Protein AF-A0A8X6RCQ2-F1 (afdb_monomer_lite)

Sequence (116 aa):
MKCAILERVHRTLRERLYRAFTYRDSYKYYDILPELVHSYNHSIHRAHGFEPTKLTTDDEPELYKCLYHSNVDPQFSFTAGDIVRLSKARKTFRKGYLPGWTEETFRIYKRYPMIL

pLDDT: mean 86.5, std 9.51, range [51.25, 96.06]

Radius of gyration: 21.75 Å; chains: 1; bounding box: 41×52×51 Å

Structure (mmCIF, N/CA/C/O backbone):
data_AF-A0A8X6RCQ2-F1
#
_entry.id   AF-A0A8X6RCQ2-F1
#
loop_
_atom_site.group_PDB
_atom_site.id
_atom_site.type_symbol
_atom_site.label_atom_id
_atom_site.label_alt_id
_atom_site.label_comp_id
_atom_site.label_asym_id
_atom_site.label_entity_id
_atom_site.label_seq_id
_atom_site.pdbx_PDB_ins_code
_atom_site.Cartn_x
_atom_site.Cartn_y
_atom_site.Cartn_z
_atom_site.occupancy
_atom_site.B_iso_or_equiv
_atom_site.auth_seq_id
_atom_site.auth_comp_id
_atom_site.auth_asym_id
_atom_site.auth_atom_id
_atom_site.pdbx_PDB_model_num
ATOM 1 N N . MET A 1 1 ? -1.848 3.257 8.434 1.00 55.06 1 MET A N 1
ATOM 2 C CA . MET A 1 1 ? -2.167 4.047 7.223 1.00 55.06 1 MET A CA 1
ATOM 3 C C . MET A 1 1 ? -0.948 4.509 6.441 1.00 55.06 1 MET A C 1
ATOM 5 O O . MET A 1 1 ? -0.921 4.228 5.253 1.00 55.06 1 MET A O 1
ATOM 9 N N . LYS A 1 2 ? 0.085 5.112 7.059 1.00 55.38 2 LYS A N 1
ATOM 10 C CA . LYS A 1 2 ? 1.308 5.531 6.331 1.00 55.38 2 LYS A CA 1
ATOM 11 C C . LYS A 1 2 ? 1.929 4.417 5.464 1.00 55.38 2 LYS A C 1
ATOM 13 O O . LYS A 1 2 ? 2.326 4.677 4.336 1.00 55.38 2 LYS A O 1
ATOM 18 N N . CYS A 1 3 ? 1.928 3.170 5.944 1.00 75.00 3 CYS A N 1
ATOM 19 C CA . CYS A 1 3 ? 2.457 2.041 5.172 1.00 75.00 3 CYS A CA 1
ATOM 20 C C . CYS A 1 3 ? 1.587 1.622 3.979 1.00 75.00 3 CYS A C 1
ATOM 22 O O . CYS A 1 3 ? 2.146 1.208 2.978 1.00 75.00 3 CYS A O 1
ATOM 24 N N . ALA A 1 4 ? 0.256 1.758 4.025 1.00 81.00 4 ALA A N 1
ATOM 25 C CA . ALA A 1 4 ? -0.620 1.242 2.964 1.00 81.00 4 ALA A CA 1
ATOM 26 C C . ALA A 1 4 ? -0.426 1.987 1.630 1.00 81.00 4 ALA A C 1
ATOM 28 O O . ALA A 1 4 ? -0.389 1.375 0.561 1.00 81.00 4 ALA A O 1
ATOM 29 N N . ILE A 1 5 ? -0.239 3.310 1.695 1.00 80.75 5 ILE A N 1
ATOM 30 C CA . ILE A 1 5 ? 0.076 4.130 0.518 1.00 80.75 5 ILE A CA 1
ATOM 31 C C . ILE A 1 5 ? 1.441 3.722 -0.043 1.00 80.75 5 ILE A C 1
ATOM 33 O O . ILE A 1 5 ? 1.547 3.427 -1.232 1.00 80.75 5 ILE A O 1
ATOM 37 N N . LEU A 1 6 ? 2.461 3.615 0.816 1.00 85.00 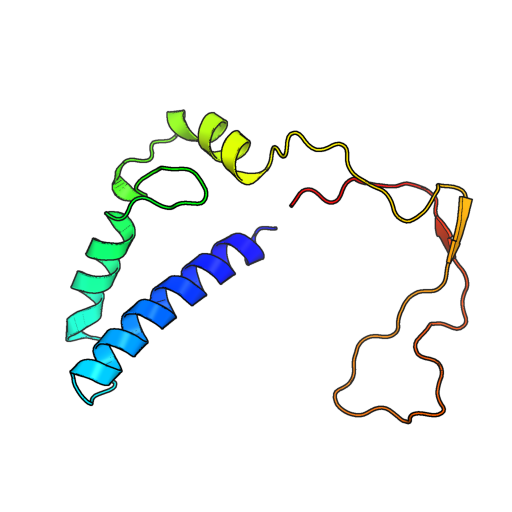6 LEU A N 1
ATOM 38 C CA . LEU A 1 6 ? 3.802 3.173 0.415 1.00 85.00 6 LEU A CA 1
ATOM 39 C C . LEU A 1 6 ? 3.797 1.763 -0.192 1.00 85.00 6 LEU A C 1
ATOM 41 O O . LEU A 1 6 ? 4.440 1.528 -1.211 1.00 85.00 6 LEU A O 1
ATOM 45 N N . GLU A 1 7 ? 3.035 0.831 0.378 1.00 88.44 7 GLU A N 1
ATOM 46 C CA . GLU A 1 7 ? 2.873 -0.529 -0.141 1.00 88.44 7 GLU A CA 1
ATOM 47 C C . GLU A 1 7 ? 2.251 -0.530 -1.542 1.00 88.44 7 GLU A C 1
ATOM 49 O O . GLU A 1 7 ? 2.704 -1.274 -2.417 1.00 88.44 7 GLU A O 1
ATOM 54 N N . ARG A 1 8 ? 1.266 0.342 -1.803 1.00 86.38 8 ARG A N 1
ATOM 55 C CA . ARG A 1 8 ? 0.683 0.511 -3.142 1.00 86.38 8 ARG A CA 1
ATOM 56 C C . ARG A 1 8 ? 1.700 1.073 -4.139 1.00 86.38 8 ARG A C 1
ATOM 58 O O . ARG A 1 8 ? 1.755 0.582 -5.271 1.00 86.38 8 ARG A O 1
ATOM 65 N N . VAL A 1 9 ? 2.523 2.044 -3.733 1.00 88.19 9 VAL A N 1
ATOM 66 C CA . VAL A 1 9 ? 3.616 2.566 -4.574 1.00 88.19 9 VAL A CA 1
ATOM 67 C C . VAL A 1 9 ? 4.611 1.452 -4.896 1.00 88.19 9 VAL A C 1
ATOM 69 O O . VAL A 1 9 ? 4.870 1.175 -6.067 1.00 88.19 9 VAL A O 1
ATOM 72 N N . HIS A 1 10 ? 5.102 0.742 -3.877 1.00 91.06 10 HIS A N 1
ATOM 73 C CA . HIS A 1 10 ? 6.037 -0.370 -4.049 1.00 91.06 10 HIS A CA 1
ATOM 74 C C . HIS A 1 10 ? 5.490 -1.459 -4.970 1.00 91.06 10 HIS A C 1
ATOM 76 O O . HIS A 1 10 ? 6.211 -1.939 -5.847 1.00 91.06 10 HIS A O 1
ATOM 82 N N . ARG A 1 11 ? 4.218 -1.837 -4.811 1.00 92.75 11 ARG A N 1
ATOM 83 C CA . ARG A 1 11 ? 3.563 -2.805 -5.694 1.00 92.75 11 ARG A CA 1
ATOM 84 C C . ARG A 1 11 ? 3.539 -2.316 -7.142 1.00 92.75 11 ARG A C 1
ATOM 86 O O . ARG A 1 11 ? 3.926 -3.068 -8.029 1.00 92.75 11 ARG A O 1
ATOM 93 N N . THR A 1 12 ? 3.145 -1.065 -7.378 1.00 92.44 12 THR A N 1
ATOM 94 C CA . THR A 1 12 ? 3.048 -0.488 -8.731 1.00 92.44 12 THR A CA 1
ATOM 95 C C . THR A 1 12 ? 4.410 -0.431 -9.424 1.00 92.44 12 THR A C 1
ATOM 97 O O . THR A 1 12 ? 4.536 -0.825 -10.584 1.00 92.44 12 THR A O 1
ATOM 100 N N . LEU A 1 13 ? 5.448 0.014 -8.709 1.00 93.12 13 LEU A N 1
ATOM 101 C CA . LEU A 1 13 ? 6.814 0.059 -9.236 1.00 93.12 13 LEU A CA 1
ATOM 102 C C . LEU A 1 13 ? 7.331 -1.344 -9.566 1.00 93.12 13 LEU A C 1
ATOM 104 O O . LEU A 1 13 ? 7.879 -1.556 -10.647 1.00 93.12 13 LEU A O 1
ATOM 108 N N . ARG A 1 14 ? 7.100 -2.322 -8.678 1.00 93.88 14 ARG A N 1
ATOM 109 C CA . ARG A 1 14 ? 7.451 -3.725 -8.937 1.00 93.88 14 ARG A CA 1
ATOM 110 C C . ARG A 1 14 ? 6.720 -4.271 -10.159 1.00 93.88 14 ARG A C 1
ATOM 112 O O . ARG A 1 14 ? 7.365 -4.852 -11.019 1.00 93.88 14 ARG A O 1
ATOM 119 N N . GLU A 1 15 ? 5.414 -4.058 -10.286 1.00 95.19 15 GLU A N 1
ATOM 120 C CA . GLU A 1 15 ? 4.651 -4.529 -11.451 1.00 95.19 15 GLU A CA 1
ATOM 121 C C . GLU A 1 15 ? 5.212 -3.970 -12.770 1.00 95.19 15 GLU A C 1
ATOM 123 O O . GLU A 1 15 ? 5.383 -4.721 -13.731 1.00 95.19 15 GLU A O 1
ATOM 128 N N . ARG A 1 16 ? 5.562 -2.677 -12.820 1.00 94.06 16 ARG A N 1
ATOM 129 C CA . ARG A 1 16 ? 6.178 -2.064 -14.010 1.00 94.06 16 ARG A CA 1
ATOM 130 C C . ARG A 1 16 ? 7.574 -2.626 -14.301 1.00 94.06 16 ARG A C 1
ATOM 132 O O . ARG A 1 16 ? 7.861 -2.952 -15.450 1.00 94.06 16 ARG A O 1
ATOM 139 N N . LEU A 1 17 ? 8.407 -2.797 -13.272 1.00 94.56 17 LEU A N 1
ATOM 140 C CA . LEU A 1 17 ? 9.745 -3.382 -13.405 1.00 94.56 17 LEU A CA 1
ATOM 141 C C . LEU A 1 17 ? 9.684 -4.816 -13.943 1.00 94.56 17 LEU A C 1
ATOM 143 O O . LEU A 1 17 ? 10.367 -5.139 -14.906 1.00 94.56 17 LEU A O 1
ATOM 147 N N . TYR A 1 18 ? 8.825 -5.665 -13.377 1.00 95.50 18 TYR A N 1
ATOM 148 C CA . TYR A 1 18 ? 8.727 -7.069 -13.788 1.00 95.50 18 TYR A CA 1
ATOM 149 C C . TYR A 1 18 ? 8.182 -7.241 -15.209 1.00 95.50 18 TYR A C 1
ATOM 151 O O . TYR A 1 18 ? 8.612 -8.152 -15.918 1.00 95.50 18 TYR A O 1
ATOM 159 N N . ARG A 1 19 ? 7.302 -6.345 -15.675 1.00 94.69 19 ARG A N 1
ATOM 160 C CA . ARG A 1 19 ? 6.900 -6.307 -17.093 1.00 94.69 19 ARG A CA 1
ATOM 161 C C . ARG A 1 19 ? 8.095 -6.020 -18.001 1.00 94.69 19 ARG A C 1
ATOM 163 O O . ARG A 1 19 ? 8.290 -6.719 -18.990 1.00 94.69 19 ARG A O 1
ATOM 170 N N . ALA A 1 20 ? 8.914 -5.037 -17.636 1.00 93.81 20 ALA A N 1
ATOM 171 C CA . ALA A 1 20 ? 10.121 -4.697 -18.378 1.00 93.81 20 ALA A CA 1
ATOM 172 C C . ALA A 1 20 ? 11.167 -5.824 -18.353 1.00 93.81 20 ALA A C 1
ATOM 174 O O . ALA A 1 20 ? 11.797 -6.080 -19.377 1.00 93.81 20 ALA A O 1
ATOM 175 N N . PHE A 1 21 ? 11.323 -6.523 -17.225 1.00 95.31 21 PHE A N 1
ATOM 176 C CA . PHE A 1 21 ? 12.214 -7.683 -17.122 1.00 95.31 21 PHE A CA 1
ATOM 177 C C . PHE A 1 21 ? 11.763 -8.832 -18.014 1.00 95.31 21 PHE A C 1
ATOM 179 O O . PHE A 1 21 ? 12.581 -9.398 -18.728 1.00 95.31 21 PHE A O 1
ATOM 186 N N . THR A 1 22 ? 10.460 -9.126 -18.022 1.00 96.00 22 THR A N 1
ATOM 187 C CA . THR A 1 22 ? 9.884 -10.190 -18.860 1.00 96.00 22 THR A CA 1
ATOM 188 C C . THR A 1 22 ? 10.083 -9.892 -20.346 1.00 96.00 22 THR A C 1
ATOM 190 O O . THR A 1 22 ? 10.391 -10.790 -21.117 1.00 96.00 22 THR A O 1
ATOM 193 N N . TYR A 1 23 ? 9.947 -8.626 -20.754 1.00 94.50 23 TYR A N 1
ATOM 194 C CA . TYR A 1 23 ? 10.154 -8.213 -22.144 1.00 94.50 23 TYR A CA 1
ATOM 195 C C . TYR A 1 23 ? 11.626 -8.279 -22.583 1.00 94.50 23 TYR A C 1
ATOM 197 O O . TYR A 1 23 ? 11.915 -8.622 -23.725 1.00 94.50 23 TYR A O 1
ATOM 205 N N . ARG A 1 24 ? 12.559 -7.929 -21.689 1.00 91.69 24 ARG A N 1
ATOM 206 C CA . ARG A 1 24 ? 14.000 -7.852 -21.986 1.00 91.69 24 ARG A CA 1
ATOM 207 C C . ARG A 1 24 ? 14.768 -9.147 -21.699 1.00 91.69 24 ARG A C 1
ATOM 209 O O . ARG A 1 24 ? 15.968 -9.176 -21.953 1.00 91.69 24 ARG A O 1
ATOM 216 N N . ASP A 1 25 ? 14.111 -10.145 -21.109 1.00 93.75 25 ASP A N 1
ATOM 217 C CA . ASP A 1 25 ? 14.722 -11.365 -20.562 1.00 93.75 25 ASP A CA 1
ATOM 218 C C . ASP A 1 25 ? 15.965 -11.074 -19.691 1.00 93.75 25 ASP A C 1
ATOM 220 O O . ASP A 1 25 ? 17.024 -11.689 -19.792 1.00 93.75 25 ASP A O 1
ATOM 224 N N . SER A 1 26 ? 15.873 -10.024 -18.868 1.00 93.31 26 SER A N 1
ATOM 225 C CA . SER A 1 26 ? 16.987 -9.534 -18.055 1.00 93.31 26 SER A CA 1
ATOM 226 C C . SER A 1 26 ? 16.493 -8.739 -16.855 1.00 93.31 26 SER A C 1
ATOM 228 O O . SER A 1 26 ? 15.585 -7.919 -16.964 1.00 93.31 26 SER A O 1
ATOM 230 N N . TYR A 1 27 ? 17.149 -8.931 -15.709 1.00 93.50 27 TYR A N 1
ATOM 231 C CA . TYR A 1 27 ? 16.860 -8.220 -14.458 1.00 93.50 27 TYR A CA 1
ATOM 232 C C . TYR A 1 27 ? 17.665 -6.921 -14.286 1.00 93.50 27 TYR A C 1
ATOM 234 O O . TYR A 1 27 ? 17.642 -6.308 -13.216 1.00 93.50 27 TYR A O 1
ATOM 242 N N . LYS A 1 28 ? 18.403 -6.485 -15.316 1.00 93.31 28 LYS A N 1
ATOM 243 C CA . LYS A 1 28 ? 19.130 -5.210 -15.277 1.00 93.31 28 LYS A CA 1
ATOM 244 C C . LYS A 1 28 ? 18.132 -4.055 -15.238 1.00 93.31 28 LYS A C 1
ATOM 246 O O . LYS A 1 28 ? 17.415 -3.809 -16.203 1.00 93.31 28 LYS A O 1
ATOM 251 N N . TYR A 1 29 ? 18.087 -3.358 -14.105 1.00 91.88 29 TYR A N 1
ATOM 252 C CA . TYR A 1 29 ? 17.118 -2.288 -13.876 1.00 91.88 29 TYR A CA 1
ATOM 253 C C . TYR A 1 29 ? 17.700 -0.874 -14.004 1.00 91.88 29 TYR A C 1
ATOM 255 O O . TYR A 1 29 ? 16.932 0.074 -14.127 1.00 91.88 29 TYR A O 1
ATOM 263 N N . TYR A 1 30 ? 19.026 -0.710 -13.965 1.00 93.31 30 TYR A N 1
ATOM 264 C CA . TYR A 1 30 ? 19.670 0.611 -13.948 1.00 93.31 30 TYR A CA 1
ATOM 265 C C . TYR A 1 30 ? 19.282 1.465 -15.164 1.00 93.31 30 TYR A 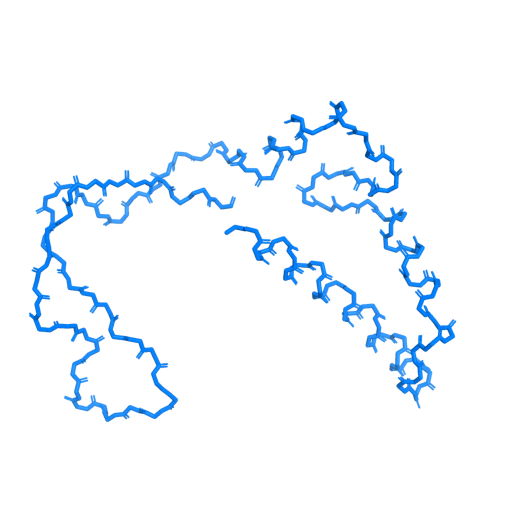C 1
ATOM 267 O O . TYR A 1 30 ? 18.871 2.609 -15.002 1.00 93.31 30 TYR A O 1
ATOM 275 N N . ASP A 1 31 ? 19.301 0.866 -16.354 1.00 92.44 31 ASP A N 1
ATOM 276 C CA . ASP A 1 31 ? 19.040 1.568 -17.618 1.00 92.44 31 ASP A CA 1
ATOM 277 C C . ASP A 1 31 ? 17.570 1.994 -17.772 1.00 92.44 31 ASP A C 1
ATOM 279 O O . ASP A 1 31 ? 17.244 2.908 -18.521 1.00 92.44 31 ASP A O 1
ATOM 283 N N . ILE A 1 32 ? 16.666 1.320 -17.059 1.00 92.19 32 ILE A N 1
ATOM 284 C CA . ILE A 1 32 ? 15.210 1.421 -17.243 1.00 92.19 32 ILE A CA 1
ATOM 285 C C . ILE A 1 32 ? 14.561 2.213 -16.105 1.00 92.19 32 ILE A C 1
ATOM 287 O O . ILE A 1 32 ? 13.403 2.619 -16.192 1.00 92.19 32 ILE A O 1
ATOM 291 N N . LEU A 1 33 ? 15.304 2.409 -15.012 1.00 92.88 33 LEU A N 1
ATOM 292 C CA . LEU A 1 33 ? 14.842 3.083 -13.811 1.00 92.88 33 LEU A CA 1
ATOM 293 C C . LEU A 1 33 ? 14.451 4.548 -14.074 1.00 92.88 33 LEU A C 1
ATOM 295 O O . LEU A 1 33 ? 13.371 4.926 -13.614 1.00 92.88 33 LEU A O 1
ATOM 299 N N . PRO A 1 34 ? 15.228 5.363 -14.824 1.00 94.25 34 PRO A N 1
ATOM 300 C CA . PRO A 1 34 ? 14.855 6.754 -15.090 1.00 94.25 34 PRO A CA 1
ATOM 301 C C . PRO A 1 34 ? 13.524 6.870 -15.840 1.00 94.25 34 PRO A C 1
ATOM 303 O O . PRO A 1 34 ? 12.644 7.629 -15.434 1.00 94.25 34 PRO A O 1
ATOM 306 N N . GLU A 1 35 ? 13.346 6.064 -16.888 1.00 93.06 35 GLU A N 1
ATOM 307 C CA . GLU A 1 35 ? 12.121 6.029 -17.692 1.00 93.06 35 GLU A CA 1
ATOM 308 C C . GLU A 1 35 ? 10.915 5.577 -16.856 1.00 93.06 35 GLU A C 1
ATOM 310 O O . GLU A 1 35 ? 9.836 6.168 -16.924 1.00 93.06 35 GLU A O 1
ATOM 315 N N . LEU A 1 36 ? 11.101 4.562 -16.008 1.00 93.31 36 LEU A N 1
ATOM 316 C CA . LEU A 1 36 ? 10.040 4.034 -15.157 1.00 93.31 36 LEU A CA 1
ATOM 317 C C . LEU A 1 36 ? 9.579 5.045 -14.103 1.00 93.31 36 LEU A C 1
ATOM 319 O O . LEU A 1 36 ? 8.372 5.185 -13.887 1.00 93.31 36 LEU A O 1
ATOM 323 N N . VAL A 1 37 ? 10.518 5.746 -13.459 1.00 92.69 37 VAL A N 1
ATOM 324 C CA . VAL A 1 37 ? 10.214 6.798 -12.477 1.00 92.69 37 VAL A CA 1
ATOM 325 C C . VAL A 1 37 ? 9.514 7.971 -13.154 1.00 92.69 37 VAL A C 1
ATOM 327 O O . VAL A 1 37 ? 8.485 8.426 -12.656 1.00 92.69 37 VAL A O 1
ATOM 330 N N . HIS A 1 38 ? 10.009 8.410 -14.315 1.00 94.44 38 HIS A N 1
ATOM 331 C CA . HIS A 1 38 ? 9.370 9.459 -15.107 1.00 94.44 38 HIS A CA 1
ATOM 332 C C . HIS A 1 38 ? 7.928 9.071 -15.466 1.00 94.44 38 HIS A C 1
ATOM 334 O O . HIS A 1 38 ? 6.983 9.774 -15.119 1.00 94.44 38 HIS A O 1
ATOM 340 N N . SER A 1 39 ? 7.732 7.887 -16.049 1.00 93.50 39 SER A N 1
ATOM 341 C CA . SER A 1 39 ? 6.403 7.371 -16.384 1.00 93.50 39 SER A CA 1
ATOM 342 C C . SER A 1 39 ? 5.477 7.283 -15.168 1.00 93.50 39 SER A C 1
ATOM 344 O O . SER A 1 39 ? 4.276 7.517 -15.293 1.00 93.50 39 SER A O 1
ATOM 346 N N . TYR A 1 40 ? 5.987 6.909 -13.991 1.00 92.81 40 TYR A N 1
ATOM 347 C CA . TYR A 1 40 ? 5.185 6.834 -12.769 1.00 92.81 40 TYR A CA 1
ATOM 348 C C . TYR A 1 40 ? 4.736 8.220 -12.308 1.00 92.81 40 TYR A C 1
ATOM 350 O O . TYR A 1 40 ? 3.540 8.435 -12.134 1.00 92.81 40 TYR A O 1
ATOM 358 N N . ASN A 1 41 ? 5.669 9.167 -12.196 1.00 92.44 41 ASN A N 1
ATOM 359 C CA . ASN A 1 41 ? 5.370 10.526 -11.746 1.00 92.44 41 ASN A CA 1
ATOM 360 C C . ASN A 1 41 ? 4.432 11.276 -12.704 1.00 92.44 41 ASN A C 1
ATOM 362 O O . ASN A 1 41 ? 3.679 12.133 -12.253 1.00 92.44 41 ASN A O 1
ATOM 366 N N . HIS A 1 42 ? 4.433 10.914 -13.992 1.00 94.19 42 HIS A N 1
ATOM 367 C CA . HIS A 1 42 ? 3.542 11.476 -15.011 1.00 94.19 42 HIS A CA 1
ATOM 368 C C . HIS A 1 42 ? 2.246 10.681 -15.256 1.00 94.19 42 HIS A C 1
ATOM 370 O O . HIS A 1 42 ? 1.451 11.021 -16.131 1.00 94.19 42 HIS A O 1
ATOM 376 N N . SER A 1 43 ? 1.997 9.610 -14.497 1.00 92.81 43 SER A N 1
ATOM 377 C CA . SER A 1 43 ? 0.750 8.846 -14.593 1.00 92.81 43 SER A CA 1
ATOM 378 C C . SER A 1 43 ? -0.328 9.416 -13.675 1.00 92.81 43 SER A C 1
ATOM 380 O O . SER A 1 43 ? -0.081 9.682 -12.503 1.00 92.81 43 SER A O 1
ATOM 382 N N . ILE A 1 44 ? -1.567 9.479 -14.162 1.00 91.38 44 ILE A N 1
ATOM 383 C CA . ILE A 1 44 ? -2.729 9.789 -13.322 1.00 91.38 44 ILE A CA 1
ATOM 384 C C . ILE A 1 44 ? -3.038 8.588 -12.422 1.00 91.38 44 ILE A C 1
ATOM 386 O O . ILE A 1 44 ? -3.273 7.468 -12.889 1.00 91.38 44 ILE A O 1
ATOM 390 N N . HIS A 1 45 ? -3.061 8.808 -11.111 1.00 89.81 45 HIS A N 1
ATOM 391 C CA . HIS A 1 45 ? -3.333 7.760 -10.134 1.00 89.81 45 HIS A CA 1
ATOM 392 C C . HIS A 1 45 ? -4.829 7.625 -9.855 1.00 89.81 45 HIS A C 1
ATOM 394 O O . HIS A 1 45 ? -5.465 8.551 -9.367 1.00 89.81 45 HIS A O 1
ATOM 400 N N . ARG A 1 46 ? -5.388 6.422 -10.040 1.00 85.25 46 ARG A N 1
ATOM 401 C CA . ARG A 1 46 ? -6.826 6.143 -9.828 1.00 85.25 46 ARG A CA 1
ATOM 402 C C . ARG A 1 46 ? -7.342 6.505 -8.428 1.00 85.25 46 ARG A C 1
ATOM 404 O O . ARG A 1 46 ? -8.515 6.807 -8.283 1.00 85.25 46 ARG A O 1
ATOM 411 N N . ALA A 1 47 ? -6.492 6.416 -7.405 1.00 79.75 47 ALA A N 1
ATOM 412 C CA . ALA A 1 47 ? -6.899 6.610 -6.012 1.00 79.75 47 ALA A CA 1
ATOM 413 C C . ALA A 1 47 ? -7.420 8.024 -5.729 1.00 79.75 47 ALA A C 1
ATOM 415 O O . ALA A 1 47 ? -8.314 8.187 -4.913 1.00 79.75 47 ALA A O 1
ATOM 416 N N . HIS A 1 48 ? -6.833 9.018 -6.390 1.00 83.38 48 HIS A N 1
ATOM 417 C CA . HIS A 1 48 ? -7.119 10.426 -6.139 1.00 83.38 48 HIS A CA 1
ATOM 418 C C . HIS A 1 48 ? -7.316 11.245 -7.419 1.00 83.38 48 HIS A C 1
ATOM 420 O O . HIS A 1 48 ? -7.762 12.375 -7.337 1.00 83.38 48 HIS A O 1
ATOM 426 N N . GLY A 1 49 ? -7.010 10.695 -8.597 1.00 85.50 49 GLY A N 1
ATOM 427 C CA . GLY A 1 49 ? -7.216 11.360 -9.886 1.00 85.50 49 GLY A CA 1
ATOM 428 C C . GLY A 1 49 ? -6.112 12.335 -10.294 1.00 85.50 49 GLY A C 1
ATOM 429 O O . GLY A 1 49 ? -6.249 12.987 -11.321 1.00 85.50 49 GLY A O 1
ATOM 430 N N . PHE A 1 50 ? -5.004 12.398 -9.551 1.00 87.31 50 PHE A N 1
ATOM 431 C CA . PHE A 1 50 ? -3.908 13.334 -9.826 1.00 87.31 50 PHE A CA 1
ATOM 432 C C . PHE A 1 50 ? -2.660 12.637 -10.357 1.00 87.31 50 PHE A C 1
ATOM 434 O O . PHE A 1 50 ? -2.394 11.467 -10.067 1.00 87.31 50 PHE A O 1
ATOM 441 N N . GLU A 1 51 ? -1.890 13.403 -11.116 1.00 91.50 51 GLU A N 1
ATOM 442 C CA . GLU A 1 51 ? -0.527 13.095 -11.525 1.00 91.50 51 GLU A CA 1
ATOM 443 C C . GLU A 1 51 ? 0.448 13.608 -10.451 1.00 91.50 51 GLU A C 1
ATOM 445 O O . GLU A 1 51 ? 0.391 14.797 -10.132 1.00 91.50 51 GLU A O 1
ATOM 450 N N . PRO A 1 52 ? 1.346 12.767 -9.900 1.00 89.12 52 PRO A N 1
ATOM 451 C CA . PRO A 1 52 ? 2.269 13.181 -8.842 1.00 89.12 52 PRO A CA 1
ATOM 452 C C . PRO A 1 52 ? 3.083 14.443 -9.145 1.00 89.12 52 PRO A C 1
ATOM 454 O O . PRO A 1 52 ? 3.267 15.264 -8.254 1.00 89.12 52 PRO A O 1
ATOM 457 N N . THR A 1 53 ? 3.539 14.628 -10.389 1.00 91.62 53 THR A N 1
ATOM 458 C CA . THR A 1 53 ? 4.336 15.806 -10.783 1.00 91.62 53 THR A CA 1
ATOM 459 C C . THR A 1 53 ? 3.551 17.119 -10.730 1.00 91.62 53 THR A C 1
ATOM 461 O O . THR A 1 53 ? 4.152 18.183 -10.624 1.00 91.62 53 THR A O 1
ATOM 464 N N . LYS A 1 54 ? 2.219 17.065 -10.825 1.00 89.75 54 LYS A N 1
ATOM 465 C CA . LYS A 1 54 ? 1.350 18.251 -10.867 1.00 89.75 54 LYS A CA 1
ATOM 466 C C . LYS A 1 54 ? 0.783 18.638 -9.505 1.00 89.75 54 LYS A C 1
ATOM 468 O O . LYS A 1 54 ? 0.042 19.607 -9.435 1.00 89.75 54 LYS A O 1
ATOM 473 N N . LEU A 1 55 ? 1.090 17.873 -8.458 1.00 88.06 55 LEU A N 1
ATOM 474 C CA . LEU A 1 55 ? 0.585 18.138 -7.119 1.00 88.06 55 LEU A CA 1
ATOM 475 C C . LEU A 1 55 ? 1.349 19.286 -6.464 1.00 88.06 55 LEU A C 1
ATOM 477 O O . LEU A 1 55 ? 2.578 19.277 -6.384 1.00 88.06 55 LEU A O 1
ATOM 481 N N . THR A 1 56 ? 0.585 20.225 -5.931 1.00 90.62 56 THR A N 1
ATOM 482 C CA . THR A 1 56 ? 1.047 21.356 -5.130 1.00 90.62 56 THR A CA 1
ATOM 483 C C . THR A 1 56 ? 0.513 21.237 -3.705 1.00 90.62 56 THR A C 1
ATOM 485 O O . THR A 1 56 ? -0.404 20.464 -3.430 1.00 90.62 56 THR A O 1
ATOM 488 N N . THR A 1 57 ? 1.078 22.003 -2.767 1.00 88.69 57 THR A N 1
ATOM 489 C CA . THR A 1 57 ? 0.598 22.026 -1.371 1.00 88.69 57 THR A CA 1
ATOM 490 C C . THR A 1 57 ? -0.877 22.436 -1.280 1.00 88.69 57 THR A C 1
ATOM 492 O O . THR A 1 57 ? -1.598 21.955 -0.411 1.00 88.69 57 THR A O 1
ATOM 495 N N . ASP A 1 58 ? -1.350 23.257 -2.218 1.00 90.12 58 ASP A N 1
ATOM 496 C CA . ASP A 1 58 ? -2.740 23.719 -2.278 1.00 90.12 58 ASP A CA 1
ATOM 497 C C . ASP A 1 58 ? -3.745 22.592 -2.591 1.00 90.12 58 ASP A C 1
ATOM 499 O O . ASP A 1 58 ? -4.915 22.692 -2.221 1.00 90.12 58 ASP A O 1
ATOM 503 N N . ASP A 1 59 ? -3.290 21.491 -3.203 1.00 87.06 59 ASP A N 1
ATOM 504 C CA . ASP A 1 59 ? -4.119 20.331 -3.562 1.00 87.06 59 ASP A CA 1
ATOM 505 C C . ASP A 1 59 ? -4.243 19.309 -2.414 1.00 87.06 59 ASP A C 1
ATOM 507 O O . ASP A 1 59 ? -5.054 18.379 -2.471 1.00 87.06 59 ASP A O 1
ATOM 511 N N . GLU A 1 60 ? -3.448 19.464 -1.347 1.00 86.38 60 GLU A N 1
ATOM 512 C CA . GLU A 1 60 ? -3.452 18.588 -0.171 1.00 86.38 60 GLU A CA 1
ATOM 513 C C . GLU A 1 60 ? -4.853 18.340 0.427 1.00 86.38 60 GLU A C 1
ATOM 515 O O . GLU A 1 60 ? -5.17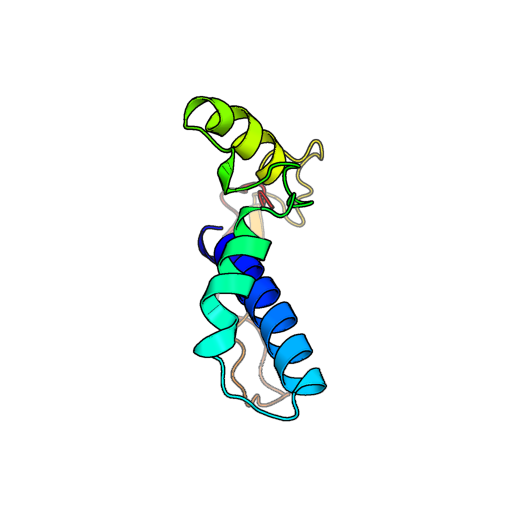7 17.172 0.679 1.00 86.38 60 GLU A O 1
ATOM 520 N N . PRO A 1 61 ? -5.723 19.352 0.643 1.00 87.62 61 PRO A N 1
ATOM 521 C CA . PRO A 1 61 ? -7.051 19.115 1.207 1.00 87.62 61 PRO A CA 1
ATOM 522 C C . PRO A 1 61 ? -7.939 18.246 0.306 1.00 87.62 61 PRO A C 1
ATOM 524 O O . PRO A 1 61 ? -8.673 17.388 0.807 1.00 87.62 61 PRO A O 1
ATOM 527 N N . GLU A 1 62 ? -7.865 18.421 -1.014 1.00 86.44 62 GLU A N 1
ATOM 528 C CA . GLU A 1 62 ? -8.631 17.611 -1.963 1.00 86.44 62 GLU A CA 1
ATOM 529 C C . GLU A 1 62 ? -8.086 16.180 -2.028 1.00 86.44 62 GLU A C 1
ATOM 531 O O . GLU A 1 62 ? -8.849 15.212 -1.945 1.00 86.44 62 GLU A O 1
ATOM 536 N N . LEU A 1 63 ? -6.759 16.034 -2.057 1.00 85.25 63 LEU A N 1
ATOM 537 C CA . LEU A 1 63 ? -6.078 14.744 -1.996 1.00 85.25 63 LEU A CA 1
ATOM 538 C C . LEU A 1 63 ? -6.461 13.967 -0.728 1.00 85.25 63 LEU A C 1
ATOM 540 O O . LEU A 1 63 ? -6.783 12.777 -0.793 1.00 85.25 63 LEU A O 1
ATOM 544 N N . TYR A 1 64 ? -6.464 14.640 0.425 1.00 84.12 64 TYR A N 1
ATOM 545 C CA . TYR A 1 64 ? -6.845 14.049 1.704 1.00 84.12 64 TYR A CA 1
ATOM 546 C C . TYR A 1 64 ? -8.305 13.587 1.701 1.00 84.12 64 TYR A C 1
ATOM 548 O O . TYR A 1 64 ? -8.622 12.495 2.183 1.00 84.12 64 TYR A O 1
ATOM 556 N N . LYS A 1 65 ? -9.203 14.386 1.116 1.00 84.06 65 LYS A N 1
ATOM 557 C CA . LYS A 1 65 ? -10.611 14.018 0.959 1.00 84.06 65 LYS A CA 1
ATOM 558 C C . LYS A 1 65 ? -10.763 12.755 0.113 1.00 84.06 65 LYS A C 1
ATOM 560 O O . LYS A 1 65 ? -11.403 11.811 0.563 1.00 84.06 65 LYS A O 1
ATOM 565 N N . CYS A 1 66 ? -10.120 12.695 -1.049 1.00 82.56 66 CYS A N 1
ATOM 566 C CA . CYS A 1 66 ? -10.184 11.533 -1.936 1.00 82.56 66 CYS A CA 1
ATOM 567 C C . CYS A 1 66 ? -9.628 10.250 -1.302 1.00 82.56 66 CYS A C 1
ATOM 569 O O . CYS A 1 66 ? -10.151 9.166 -1.549 1.00 82.56 66 CYS A O 1
ATOM 571 N N . LEU A 1 67 ? -8.566 10.360 -0.499 1.00 79.38 67 LEU A N 1
ATOM 572 C CA . LEU A 1 67 ? -7.906 9.195 0.088 1.00 79.38 67 LEU A CA 1
ATOM 573 C C . LEU A 1 67 ? -8.605 8.658 1.337 1.00 79.38 67 LEU A C 1
ATOM 575 O O . LEU A 1 67 ? -8.628 7.445 1.514 1.00 79.38 67 LEU A O 1
ATOM 579 N N . TYR A 1 68 ? -9.141 9.534 2.192 1.00 76.31 68 TYR A N 1
ATOM 580 C CA . TYR A 1 68 ? -9.562 9.152 3.546 1.00 76.31 68 TYR A CA 1
ATOM 581 C C . TYR A 1 68 ? -11.042 9.396 3.848 1.00 76.31 68 TYR A C 1
ATOM 583 O O . TYR A 1 68 ? -11.552 8.871 4.839 1.00 76.31 68 TYR A O 1
ATOM 591 N N . HIS A 1 69 ? -11.758 10.172 3.031 1.00 72.44 69 HIS A N 1
ATOM 592 C CA . HIS A 1 69 ? -13.196 10.353 3.221 1.00 72.44 69 HIS A CA 1
ATOM 593 C C . HIS A 1 69 ? -13.958 9.331 2.384 1.00 72.44 69 HIS A C 1
ATOM 595 O O . HIS A 1 69 ? -14.199 9.512 1.193 1.00 72.44 69 HIS A O 1
ATOM 601 N N . SER A 1 70 ? -14.378 8.252 3.040 1.00 64.00 70 SER A N 1
ATOM 602 C CA . SER A 1 70 ? -15.439 7.400 2.512 1.00 64.00 70 SER A CA 1
ATOM 603 C C . SER A 1 70 ? -16.788 7.962 2.967 1.00 64.00 70 SER A C 1
ATOM 605 O O . SER A 1 70 ? -16.987 8.216 4.150 1.00 64.00 70 SER A O 1
ATOM 607 N N . ASN A 1 71 ? -17.728 8.158 2.037 1.00 64.44 71 ASN A N 1
ATOM 608 C CA . ASN A 1 71 ? -19.103 8.591 2.349 1.00 64.44 71 ASN A CA 1
ATOM 609 C C . ASN A 1 71 ? -19.950 7.459 2.965 1.00 64.44 71 ASN A C 1
ATOM 611 O O . ASN A 1 71 ? -21.168 7.445 2.820 1.00 64.44 71 ASN A O 1
ATOM 615 N N . VAL A 1 72 ? -19.305 6.459 3.564 1.00 69.88 72 VAL A N 1
ATOM 616 C CA . VAL A 1 72 ? -19.961 5.266 4.090 1.00 69.88 72 VAL A CA 1
ATOM 617 C C . VAL A 1 72 ? -19.902 5.348 5.602 1.00 69.88 72 VAL A C 1
ATOM 619 O O . VAL A 1 72 ? -18.819 5.487 6.173 1.00 69.88 72 VAL A O 1
ATOM 622 N N . ASP A 1 73 ? -21.061 5.248 6.246 1.00 72.75 73 ASP A N 1
ATOM 623 C CA . ASP A 1 73 ? -21.111 5.158 7.696 1.00 72.75 73 ASP A CA 1
ATOM 624 C C . ASP A 1 73 ? -20.287 3.948 8.168 1.00 72.75 73 ASP A C 1
ATOM 626 O O . ASP A 1 73 ? -20.427 2.840 7.635 1.00 72.75 73 ASP A O 1
ATOM 630 N N . PRO A 1 74 ? -19.394 4.133 9.152 1.00 74.31 74 PRO A N 1
ATOM 631 C CA . PRO A 1 74 ? -18.522 3.070 9.611 1.00 74.31 74 PRO A CA 1
ATOM 632 C C . PRO A 1 74 ? -19.350 1.960 10.259 1.00 74.31 74 PRO A C 1
ATOM 6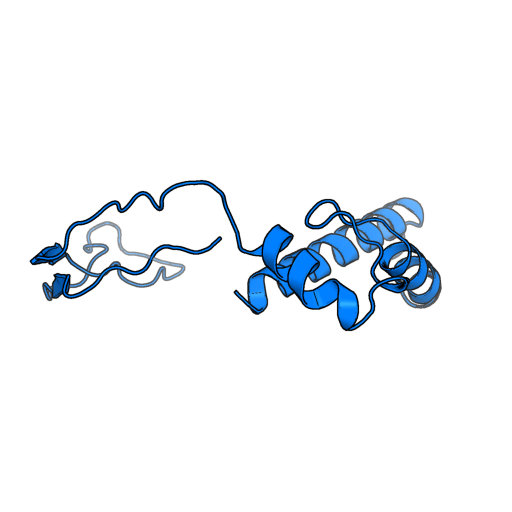34 O O . PRO A 1 74 ? -19.916 2.126 11.342 1.00 74.31 74 PRO A O 1
ATOM 637 N N . GLN A 1 75 ? -19.377 0.793 9.618 1.00 81.31 75 GLN A N 1
ATOM 638 C CA . GLN A 1 75 ? -20.027 -0.379 10.184 1.00 81.31 75 GLN A CA 1
ATOM 639 C C . GLN A 1 75 ? -19.133 -0.995 11.263 1.00 81.31 75 GLN A C 1
ATOM 641 O O . GLN A 1 75 ? -18.042 -1.499 10.991 1.00 81.31 75 GLN A O 1
ATOM 646 N N . PHE A 1 76 ? -19.610 -0.991 12.504 1.00 84.69 76 PHE A N 1
ATOM 647 C CA . PHE A 1 76 ? -18.914 -1.631 13.614 1.00 84.69 76 PHE A CA 1
ATOM 648 C C . PHE A 1 76 ? -19.401 -3.070 13.799 1.00 84.69 76 PHE A C 1
ATOM 650 O O . PHE A 1 76 ? -20.597 -3.303 13.953 1.00 84.69 76 PHE A O 1
ATOM 657 N N . SER A 1 77 ? -18.476 -4.032 13.856 1.00 85.62 77 SER A N 1
ATOM 658 C CA . SER A 1 77 ? -18.800 -5.432 14.184 1.00 85.62 77 SER A CA 1
ATOM 659 C C . SER A 1 77 ? -19.131 -5.654 15.662 1.00 85.62 77 SER A C 1
ATOM 661 O O . SER A 1 77 ? -19.740 -6.661 15.998 1.00 85.62 77 SER A O 1
ATOM 663 N N . PHE A 1 78 ? -18.715 -4.735 16.539 1.00 88.88 78 PHE A N 1
ATOM 664 C CA . PHE A 1 78 ? -18.866 -4.852 17.990 1.00 88.88 78 PHE A CA 1
ATOM 665 C C . PHE A 1 78 ? -19.433 -3.571 18.604 1.00 88.88 78 PHE A C 1
ATOM 667 O O . PHE A 1 78 ? -19.320 -2.474 18.036 1.00 88.88 78 PHE A O 1
ATOM 674 N N . THR A 1 79 ? -20.004 -3.701 19.796 1.00 91.06 79 THR A N 1
ATOM 675 C CA . THR A 1 79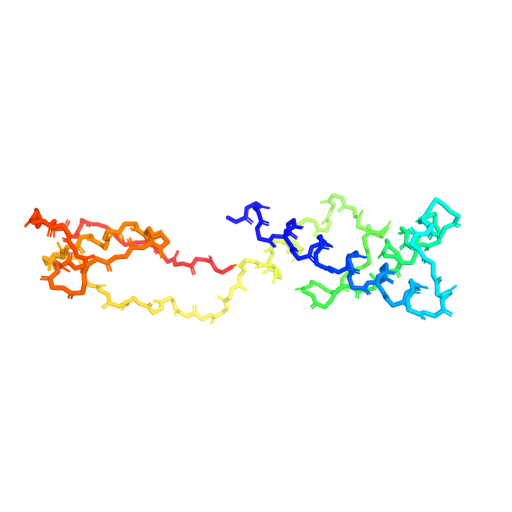 ? -20.560 -2.608 20.592 1.00 91.06 79 THR A CA 1
ATOM 676 C C . THR A 1 79 ? -19.680 -2.291 21.804 1.00 91.06 79 THR A C 1
ATOM 678 O O . THR A 1 79 ? -18.841 -3.085 22.230 1.00 91.06 79 THR A O 1
ATOM 681 N N . ALA A 1 80 ? -19.811 -1.072 22.336 1.00 92.31 80 ALA A N 1
ATOM 682 C CA . ALA A 1 80 ? -19.128 -0.714 23.574 1.00 92.31 80 ALA A CA 1
ATOM 683 C C . ALA A 1 80 ? -19.782 -1.474 24.734 1.00 92.31 80 ALA A C 1
ATOM 685 O O . ALA A 1 80 ? -20.987 -1.377 24.940 1.00 92.31 80 ALA A O 1
ATOM 686 N N . GLY A 1 81 ? -18.978 -2.219 25.485 1.00 92.62 81 GLY A N 1
ATOM 687 C CA . GLY A 1 81 ? -19.442 -3.090 26.556 1.00 92.62 81 GLY A CA 1
ATOM 688 C C . GLY A 1 81 ? -19.323 -4.583 26.263 1.00 92.62 81 GLY A C 1
ATOM 689 O O . GLY A 1 81 ? -19.317 -5.344 27.229 1.00 92.62 81 GLY A O 1
ATOM 690 N N . ASP A 1 82 ? -19.144 -4.987 25.001 1.00 94.88 82 ASP A N 1
ATOM 691 C CA . ASP A 1 82 ? -18.965 -6.397 24.641 1.00 94.88 82 ASP A CA 1
ATOM 692 C C . ASP A 1 82 ? -17.703 -6.985 25.284 1.00 94.88 82 ASP A C 1
ATOM 694 O O . ASP A 1 82 ? -16.662 -6.321 25.387 1.00 94.88 82 ASP A O 1
ATOM 698 N N . ILE A 1 83 ? -17.803 -8.253 25.692 1.00 94.81 83 ILE A N 1
ATOM 699 C CA . ILE A 1 83 ? -16.683 -9.039 26.211 1.00 94.81 83 ILE A CA 1
ATOM 700 C C . ILE A 1 83 ? -16.057 -9.807 25.048 1.00 94.81 83 ILE A C 1
ATOM 702 O O . ILE A 1 83 ? -16.699 -10.647 24.421 1.00 94.81 83 ILE A O 1
ATOM 706 N N . VAL A 1 84 ? -14.787 -9.533 24.774 1.00 94.38 84 VAL A N 1
ATOM 707 C CA . VAL A 1 84 ? -14.036 -10.098 23.650 1.00 94.38 84 VAL A CA 1
ATOM 708 C C . VAL A 1 84 ? -12.717 -10.711 24.113 1.00 94.38 84 VAL A C 1
ATOM 710 O O . VAL A 1 84 ? -12.219 -10.435 25.203 1.00 94.38 84 VAL A O 1
ATOM 713 N N . ARG A 1 85 ? -12.124 -11.553 23.266 1.00 94.69 85 ARG A N 1
ATOM 714 C CA . ARG A 1 85 ? -10.773 -12.101 23.451 1.00 94.69 85 ARG A CA 1
ATOM 715 C C . ARG A 1 85 ? -9.897 -11.694 22.277 1.00 94.69 85 ARG A C 1
ATOM 717 O O . ARG A 1 85 ? -10.386 -11.560 21.156 1.00 94.69 85 ARG A O 1
ATOM 724 N N . LEU A 1 86 ? -8.601 -11.523 22.516 1.00 91.31 86 LEU A N 1
ATOM 725 C CA . LEU A 1 86 ? -7.661 -11.151 21.462 1.00 91.31 86 LEU A CA 1
ATOM 726 C C . LEU A 1 86 ? -7.214 -12.391 20.688 1.00 91.31 86 LEU A C 1
ATOM 728 O O . LEU A 1 86 ? -6.914 -13.436 21.269 1.00 91.31 86 LEU A O 1
ATOM 732 N N . SER A 1 87 ? -7.130 -12.282 19.363 1.00 91.19 87 SER A N 1
ATOM 733 C CA . SER A 1 87 ? -6.543 -13.337 18.539 1.00 91.19 87 SER A CA 1
ATOM 734 C C . SER A 1 87 ? -5.033 -13.409 18.769 1.00 91.19 87 SER A C 1
ATOM 736 O O . SER A 1 87 ? -4.341 -12.395 18.683 1.00 91.19 87 SER A O 1
ATOM 738 N N . LYS A 1 88 ? -4.490 -14.608 18.984 1.00 88.56 88 LYS A N 1
ATOM 739 C CA . LYS A 1 88 ? -3.040 -14.823 19.064 1.00 88.56 88 LYS A CA 1
ATOM 740 C C . LYS A 1 88 ? -2.392 -14.555 17.704 1.00 88.56 88 LYS A C 1
ATOM 742 O O . LYS A 1 88 ? -2.918 -14.988 16.673 1.00 88.56 88 LYS A O 1
ATOM 747 N N . ALA A 1 89 ? -1.214 -13.925 17.705 1.00 82.50 89 ALA A N 1
ATOM 748 C CA . ALA A 1 89 ? -0.429 -13.669 16.496 1.00 82.50 89 ALA A CA 1
ATOM 749 C C . ALA A 1 89 ? -0.184 -14.958 15.690 1.00 82.50 89 ALA A C 1
ATOM 751 O O . ALA A 1 89 ? 0.053 -16.042 16.243 1.00 82.50 89 ALA A O 1
ATOM 752 N N . ARG A 1 90 ? -0.290 -14.872 14.360 1.00 73.12 90 ARG A N 1
ATOM 753 C CA . ARG A 1 90 ? -0.085 -16.015 13.458 1.00 73.12 90 ARG A CA 1
ATOM 754 C C . ARG A 1 90 ? 1.398 -16.386 13.414 1.00 73.12 90 ARG A C 1
ATOM 756 O O . ARG A 1 90 ? 2.187 -15.709 12.774 1.00 73.12 90 ARG A O 1
ATOM 763 N N . LYS A 1 91 ? 1.766 -17.465 14.112 1.00 75.69 91 LYS A N 1
ATOM 764 C CA . LYS A 1 91 ? 3.045 -18.163 13.924 1.00 75.69 91 LYS A CA 1
ATOM 765 C C . LYS A 1 91 ? 2.953 -19.079 12.701 1.00 75.69 91 LYS A C 1
ATOM 767 O O . LYS A 1 91 ? 1.888 -19.645 12.459 1.00 75.69 91 LYS A O 1
ATOM 772 N N . THR A 1 92 ? 4.061 -19.235 11.978 1.00 78.06 92 THR A N 1
ATOM 773 C CA . THR A 1 92 ? 4.185 -20.049 10.753 1.00 78.06 92 THR A CA 1
ATOM 774 C C . THR A 1 92 ? 3.775 -21.507 10.972 1.00 78.06 92 THR A C 1
ATOM 776 O O . THR A 1 92 ? 3.189 -22.121 10.090 1.00 78.06 92 THR A O 1
ATOM 779 N N . PHE A 1 93 ? 4.002 -22.030 12.181 1.00 77.00 93 PHE A N 1
ATOM 780 C CA . PHE A 1 93 ? 3.556 -23.352 12.616 1.00 77.00 93 PHE A CA 1
ATOM 781 C C . PHE A 1 93 ? 2.626 -23.226 13.825 1.00 77.00 93 PHE A C 1
ATOM 783 O O . PHE A 1 93 ? 2.925 -22.505 14.783 1.00 77.00 93 PHE A O 1
ATOM 790 N N . ARG A 1 94 ? 1.491 -23.934 13.795 1.00 75.88 94 ARG A N 1
ATOM 791 C CA . ARG A 1 94 ? 0.521 -23.992 14.897 1.00 75.88 94 ARG A CA 1
ATOM 792 C C . ARG A 1 94 ? 0.138 -25.432 15.195 1.00 75.88 94 ARG A C 1
ATOM 794 O O . ARG A 1 94 ? -0.068 -26.227 14.287 1.00 75.88 94 ARG A O 1
ATOM 801 N N . LYS A 1 95 ? -0.018 -25.738 16.481 1.00 80.69 95 LYS A N 1
ATOM 802 C CA . LYS A 1 95 ? -0.643 -26.983 16.923 1.00 80.69 95 LYS A CA 1
ATOM 803 C C . LYS A 1 95 ? -2.159 -26.799 16.851 1.00 80.69 95 LYS A C 1
ATOM 805 O O . LYS A 1 95 ? -2.685 -25.921 17.530 1.00 80.69 95 LYS A O 1
ATOM 810 N N . GLY A 1 96 ? -2.840 -27.589 16.018 1.00 79.94 96 GLY A N 1
ATOM 811 C CA . GLY A 1 96 ? -4.268 -27.411 15.705 1.00 79.94 96 GLY A CA 1
ATOM 812 C C . GLY A 1 96 ? -5.220 -27.557 16.897 1.00 79.94 96 GLY A C 1
ATOM 813 O O . GLY A 1 96 ? -6.330 -27.047 16.852 1.00 79.94 96 GLY A O 1
ATOM 814 N N . TYR A 1 97 ? -4.770 -28.194 17.979 1.00 84.00 97 TYR A N 1
ATOM 815 C CA . TYR A 1 97 ? -5.554 -28.379 19.200 1.00 84.00 97 TYR A CA 1
ATOM 816 C C . TYR A 1 97 ? -5.458 -27.207 20.193 1.00 84.00 97 TYR A C 1
ATOM 818 O O . TYR A 1 97 ? -6.157 -27.207 21.202 1.00 84.00 97 TYR A O 1
ATOM 826 N N . LEU A 1 98 ? -4.587 -26.215 19.960 1.00 86.69 98 LEU A N 1
ATOM 827 C CA . LEU A 1 98 ? -4.465 -25.054 20.847 1.00 86.69 98 LEU A CA 1
ATOM 828 C C . LEU A 1 98 ? -5.413 -23.923 20.415 1.00 86.69 98 LEU A C 1
ATOM 830 O O . LEU A 1 98 ? -5.500 -23.623 19.221 1.00 86.69 98 LEU A O 1
ATOM 834 N N . PRO A 1 99 ? -6.065 -23.226 21.365 1.00 86.00 99 PRO A N 1
ATOM 835 C CA . PRO A 1 99 ? -6.992 -22.148 21.045 1.00 86.00 99 PRO A CA 1
ATOM 836 C C . PRO A 1 99 ? -6.270 -20.964 20.396 1.00 86.00 99 PRO A C 1
ATOM 838 O O . PRO A 1 99 ? -5.187 -20.545 20.822 1.00 86.00 99 PRO A O 1
ATOM 841 N N . GLY A 1 100 ? -6.914 -20.389 19.379 1.00 87.88 100 GLY A N 1
ATOM 842 C CA . GLY A 1 100 ? -6.397 -19.267 18.595 1.00 87.88 100 GLY A CA 1
ATOM 843 C C . GLY A 1 100 ? -6.491 -17.900 19.278 1.00 87.88 100 GLY A C 1
ATOM 844 O O . GLY A 1 100 ? -6.069 -16.912 18.681 1.00 87.88 100 GLY A O 1
ATOM 845 N N . TRP A 1 101 ? -7.020 -17.833 20.498 1.00 91.12 101 TRP A N 1
ATOM 846 C CA . TRP A 1 101 ? -7.266 -16.610 21.267 1.00 91.12 101 TRP A CA 1
ATOM 847 C C . TRP A 1 101 ? -6.591 -16.649 22.643 1.00 91.12 101 TRP A C 1
ATOM 849 O O . TRP A 1 101 ? -6.156 -17.710 23.103 1.00 91.12 101 TRP A O 1
ATOM 859 N N . THR A 1 102 ? -6.456 -15.479 23.270 1.00 91.38 102 THR A N 1
ATOM 860 C CA . THR A 1 102 ? -5.974 -15.308 24.650 1.00 91.38 102 THR A CA 1
ATOM 861 C C . THR A 1 102 ? -6.940 -15.919 25.662 1.00 91.38 102 THR A C 1
ATOM 863 O O . THR A 1 102 ? -8.133 -16.048 25.392 1.00 91.38 102 THR A O 1
ATOM 866 N N . GLU A 1 103 ? -6.428 -16.309 26.827 1.00 91.31 103 GLU A N 1
ATOM 867 C CA . GLU A 1 103 ? -7.269 -16.781 27.937 1.00 91.31 103 GLU A CA 1
ATOM 868 C C . GLU A 1 103 ? -7.997 -15.609 28.610 1.00 91.31 103 GLU A C 1
ATOM 870 O O . GLU A 1 103 ? -9.180 -15.715 28.934 1.00 91.31 103 GLU A O 1
ATOM 875 N N . GLU A 1 104 ? -7.312 -14.467 28.708 1.00 94.06 104 GLU A N 1
ATOM 876 C CA . GLU A 1 104 ? -7.846 -13.203 29.209 1.00 94.06 104 GLU A CA 1
ATOM 877 C C . GLU A 1 104 ? -9.001 -12.680 28.345 1.00 94.06 104 GLU A C 1
ATOM 879 O O . GLU A 1 104 ? -8.961 -12.727 27.107 1.00 94.06 104 GLU A O 1
ATOM 884 N N . THR A 1 105 ? -10.018 -12.151 29.024 1.00 94.19 105 THR A N 1
ATOM 885 C CA . THR A 1 105 ? -11.181 -11.482 28.435 1.00 94.19 105 THR A CA 1
ATOM 886 C C . THR A 1 105 ? -11.095 -9.979 28.646 1.00 94.19 105 THR A C 1
ATOM 888 O O . THR A 1 105 ? -10.767 -9.517 29.737 1.00 94.19 105 THR A O 1
ATOM 891 N N . PHE A 1 106 ? -11.467 -9.218 27.625 1.00 94.69 106 PHE A N 1
ATOM 892 C CA . PHE A 1 106 ? -11.410 -7.763 27.606 1.00 94.69 106 PHE A CA 1
ATOM 893 C C . PHE A 1 106 ? -12.797 -7.188 27.350 1.00 94.69 106 PHE A C 1
ATOM 895 O O . PHE A 1 106 ? -13.599 -7.790 26.641 1.00 94.69 106 PHE A O 1
ATOM 902 N N . ARG A 1 107 ? -13.068 -6.000 27.891 1.00 96.06 107 ARG A N 1
ATOM 903 C CA . ARG A 1 107 ? -14.302 -5.255 27.628 1.00 96.06 107 ARG A CA 1
ATOM 904 C C . ARG A 1 107 ? -14.020 -4.114 26.662 1.00 96.06 107 ARG A C 1
ATOM 906 O O . ARG A 1 107 ? -13.090 -3.338 26.878 1.00 96.06 107 ARG A O 1
ATOM 913 N N . ILE A 1 108 ? -14.835 -3.977 25.621 1.00 94.38 108 ILE A N 1
ATOM 914 C CA . ILE A 1 108 ? -14.696 -2.864 24.676 1.00 94.38 108 ILE A CA 1
ATOM 915 C C . ILE A 1 108 ? -15.111 -1.560 25.360 1.00 94.38 108 ILE A C 1
ATOM 917 O O . ILE A 1 108 ? -16.279 -1.377 25.696 1.00 94.38 108 ILE A O 1
ATOM 921 N N . TYR A 1 109 ? -14.162 -0.639 25.535 1.00 93.00 109 TYR A N 1
ATOM 922 C CA . TYR A 1 109 ? -14.425 0.688 26.102 1.00 93.00 109 TYR A CA 1
ATOM 923 C C . TYR A 1 109 ? -14.876 1.697 25.039 1.00 93.00 109 TYR A C 1
ATOM 925 O O . TYR A 1 109 ? -15.867 2.401 25.216 1.00 93.00 109 TYR A O 1
ATOM 933 N N . LYS A 1 110 ? -14.159 1.759 23.912 1.00 90.81 110 LYS A N 1
ATOM 934 C CA . LYS A 1 110 ? -14.392 2.744 22.853 1.00 90.81 110 LYS A CA 1
ATOM 935 C C . LYS A 1 110 ? -14.159 2.136 21.478 1.00 90.81 110 LYS A C 1
ATOM 937 O O . LYS A 1 110 ? -13.361 1.214 21.323 1.00 90.81 110 LYS A O 1
ATOM 942 N N . ARG A 1 111 ? -14.868 2.673 20.486 1.00 87.06 111 ARG A N 1
ATOM 943 C CA . ARG A 1 111 ? -14.788 2.267 19.083 1.00 87.06 111 ARG A CA 1
ATOM 944 C C . ARG A 1 111 ? -14.321 3.449 18.255 1.00 87.06 111 ARG A C 1
ATOM 946 O O . ARG A 1 111 ? -14.779 4.569 18.465 1.00 87.06 111 ARG A O 1
ATOM 953 N N . TYR A 1 112 ? -13.426 3.172 17.323 1.00 82.94 112 TYR A N 1
ATOM 954 C CA . TYR A 1 112 ? -12.966 4.133 16.338 1.00 82.94 112 TYR A CA 1
ATOM 955 C C . TYR A 1 112 ? -13.296 3.568 14.966 1.00 82.94 112 TYR A C 1
ATOM 957 O O . TYR A 1 112 ? -13.063 2.373 14.752 1.00 82.94 112 TYR A O 1
ATOM 965 N N . PRO A 1 113 ? -13.882 4.370 14.066 1.00 75.19 113 PRO A N 1
ATOM 966 C CA . PRO A 1 113 ? -14.130 3.913 12.713 1.00 75.19 113 PRO A CA 1
ATOM 967 C C . PRO A 1 113 ? -12.805 3.498 12.078 1.00 75.19 113 PRO A C 1
ATOM 969 O O . PRO A 1 113 ? -11.788 4.178 12.241 1.00 75.19 113 PRO A O 1
ATOM 972 N N . MET A 1 114 ? -12.813 2.369 11.372 1.00 64.06 114 MET A N 1
ATOM 973 C CA . MET A 1 114 ? -11.700 2.034 10.499 1.00 64.06 114 MET A CA 1
ATOM 974 C C . MET A 1 114 ? -11.795 2.978 9.306 1.00 64.06 114 MET A C 1
ATOM 976 O O . MET A 1 114 ? -12.563 2.744 8.380 1.00 64.06 114 MET A O 1
ATOM 980 N N . ILE A 1 115 ? -11.056 4.080 9.376 1.00 55.50 115 ILE A N 1
ATOM 981 C CA . ILE A 1 115 ? -10.782 4.901 8.203 1.00 55.50 115 ILE A CA 1
ATOM 982 C C . ILE A 1 115 ? -9.967 3.984 7.275 1.00 55.50 115 ILE A C 1
ATOM 984 O O . ILE A 1 115 ? -8.957 3.429 7.723 1.00 55.50 115 ILE A O 1
ATOM 988 N N . LEU A 1 116 ? -10.465 3.726 6.062 1.00 51.25 116 LEU A N 1
ATOM 989 C CA . LEU A 1 116 ? -9.742 2.998 5.008 1.00 51.25 116 LEU A CA 1
ATOM 990 C C . LEU A 1 11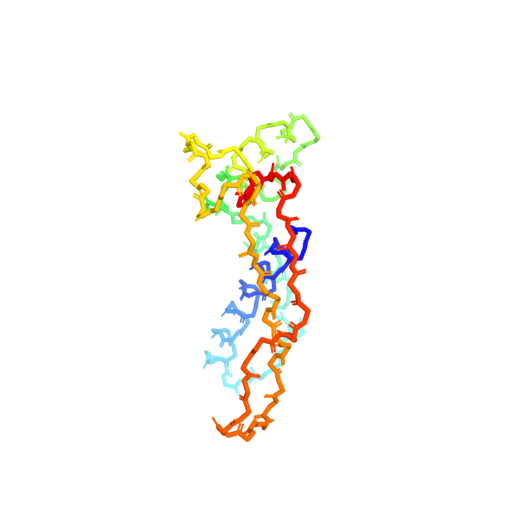6 ? -8.665 3.885 4.386 1.00 51.25 116 LEU A C 1
ATOM 992 O O . LEU A 1 116 ? -8.921 5.101 4.262 1.00 51.25 116 LEU A O 1
#

Secondary structure (DSSP, 8-state):
-HHHHHHHHHHHHHHHHHHHHHHHT----TTTHHHHHHHHHTSPPTTTS--GGG--GGGHHHHHHHHH--SS----SS-TT-EE-PBPP--SS--TTS-SB-SS-EE---------

Foldseek 3Di:
DVVVVVVVVVVVLVVVQVVVCVVVVDNDCPVPVVVSVVCQQQDQDPQQRDRNVPDDPVCVVSSCCSNFDDPDDQDDPDDQFDKDWAFDDDDPDDDPPDDRTDPDIDGHHDDDGPRD

Organism: Trichonephila clavipes (NCBI:txid2585209)

InterPro domains:
  IPR012337 Ribonuclease H-like superfamily [SSF53098] (5-54)
  IPR036397 Ribonuclease H superfamily [G3DSA:3.30.420.10] (3-77)